Protein AF-A0A433SBD2-F1 (afdb_monomer_lite)

Sequence (107 aa):
MNIQRHILLLLCLPWVCLSATAQPTDMNDTQQLREYVYQQCIAEEGEDNGGCRCVADALAQQFNTKEWAVFISALNNSDQLPAEVTINDLNSMLSKMEQIDAKCSNL

Organism: NCBI:txid19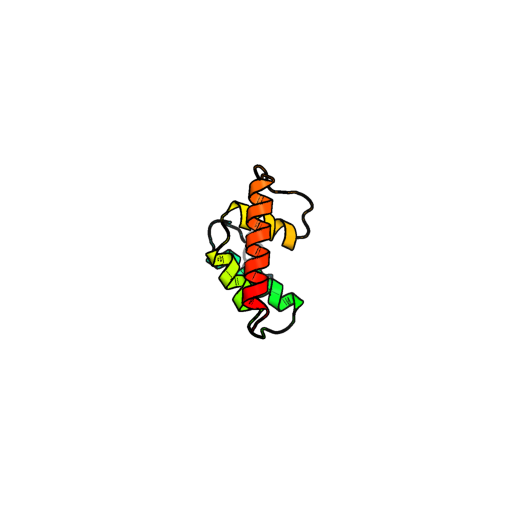65230

Structure (mmCIF, N/CA/C/O backbone):
data_AF-A0A433SBD2-F1
#
_entry.id   AF-A0A433SBD2-F1
#
loop_
_atom_site.group_PDB
_atom_site.id
_atom_site.type_symbol
_atom_site.label_atom_id
_atom_site.label_alt_id
_atom_site.label_comp_id
_atom_site.label_asym_id
_atom_site.label_entity_id
_atom_site.label_seq_id
_atom_site.pdbx_PDB_ins_code
_atom_site.Cartn_x
_atom_site.Cartn_y
_atom_site.Cartn_z
_atom_site.occupancy
_atom_site.B_iso_or_equiv
_atom_site.auth_seq_id
_atom_site.auth_comp_id
_atom_site.auth_asym_id
_atom_site.auth_atom_id
_atom_site.pdbx_PDB_model_num
ATOM 1 N N . MET A 1 1 ? -2.300 61.818 -3.115 1.00 39.25 1 MET A N 1
ATOM 2 C CA . MET A 1 1 ? -2.318 60.676 -4.060 1.00 39.25 1 MET A CA 1
ATOM 3 C C . MET A 1 1 ? -1.676 59.484 -3.368 1.00 39.25 1 MET A C 1
ATOM 5 O O . MET A 1 1 ? -0.647 59.654 -2.733 1.00 39.25 1 MET A O 1
ATOM 9 N N . ASN A 1 2 ? -2.374 58.349 -3.357 1.00 39.38 2 ASN A N 1
ATOM 10 C CA . ASN A 1 2 ? -2.271 57.286 -2.356 1.00 39.38 2 ASN A CA 1
ATOM 11 C C . ASN A 1 2 ? -1.396 56.116 -2.863 1.00 39.38 2 ASN A C 1
ATOM 13 O O . ASN A 1 2 ? -1.791 55.418 -3.792 1.00 39.38 2 ASN A O 1
ATOM 17 N N . ILE A 1 3 ? -0.218 55.924 -2.257 1.00 53.41 3 ILE A N 1
ATOM 18 C CA . ILE A 1 3 ? 0.824 54.951 -2.656 1.00 53.41 3 ILE A CA 1
ATOM 19 C C . ILE A 1 3 ? 0.479 53.509 -2.208 1.00 53.41 3 ILE A C 1
ATOM 21 O O . ILE A 1 3 ? 1.093 52.546 -2.654 1.00 53.41 3 ILE A O 1
ATOM 25 N N . GLN A 1 4 ? -0.563 53.314 -1.390 1.00 47.44 4 GLN A N 1
ATOM 26 C CA . GLN A 1 4 ? -0.904 51.997 -0.831 1.00 47.44 4 GLN A CA 1
ATOM 27 C C . GLN A 1 4 ? -1.620 51.026 -1.783 1.00 47.44 4 GLN A C 1
ATOM 29 O O . GLN A 1 4 ? -1.830 49.870 -1.427 1.00 47.44 4 GLN A O 1
ATOM 34 N N . ARG A 1 5 ? -2.006 51.447 -2.993 1.00 47.56 5 ARG A N 1
ATOM 35 C CA . ARG A 1 5 ? -2.907 50.648 -3.844 1.00 47.56 5 ARG A CA 1
ATOM 36 C C . ARG A 1 5 ? -2.232 49.836 -4.950 1.00 47.56 5 ARG A C 1
ATOM 38 O O . ARG A 1 5 ? -2.928 49.133 -5.676 1.00 47.56 5 ARG A O 1
ATOM 45 N N . HIS A 1 6 ? -0.910 49.908 -5.092 1.00 46.34 6 HIS A N 1
ATOM 46 C CA . HIS A 1 6 ? -0.187 49.188 -6.156 1.00 46.34 6 HIS A CA 1
ATOM 47 C C . HIS A 1 6 ? 0.756 48.089 -5.640 1.00 46.34 6 HIS A C 1
ATOM 49 O O . HIS A 1 6 ? 1.357 47.384 -6.438 1.00 46.34 6 HIS A O 1
ATOM 55 N N . ILE A 1 7 ? 0.815 47.874 -4.320 1.00 53.75 7 ILE A N 1
ATOM 56 C CA . ILE A 1 7 ? 1.594 46.787 -3.694 1.00 53.75 7 ILE A CA 1
ATOM 57 C C . ILE A 1 7 ? 0.848 45.434 -3.749 1.00 53.75 7 ILE A C 1
ATOM 59 O O . ILE A 1 7 ? 1.462 44.381 -3.631 1.00 53.75 7 ILE A O 1
ATOM 63 N N . LEU A 1 8 ? -0.465 45.425 -4.002 1.00 49.09 8 LEU A N 1
ATOM 64 C CA . LEU A 1 8 ? -1.294 44.213 -3.906 1.00 49.09 8 LEU A CA 1
ATOM 65 C C . LEU A 1 8 ? -1.416 43.363 -5.185 1.00 49.09 8 LEU A C 1
ATOM 67 O O . LEU A 1 8 ? -2.075 42.330 -5.149 1.00 49.09 8 LEU A O 1
ATOM 71 N N . LEU A 1 9 ? -0.790 43.749 -6.300 1.00 47.78 9 LEU A N 1
ATOM 72 C CA . LEU A 1 9 ? -0.899 43.015 -7.577 1.00 47.78 9 LEU A CA 1
ATOM 73 C C . LEU A 1 9 ? 0.333 42.162 -7.931 1.00 47.78 9 LEU A C 1
ATOM 75 O O . LEU A 1 9 ? 0.376 41.566 -9.000 1.00 47.78 9 LEU A O 1
ATOM 79 N N . LEU A 1 10 ? 1.301 42.041 -7.016 1.00 49.75 10 LEU A N 1
ATOM 80 C CA . LEU A 1 10 ? 2.506 41.208 -7.170 1.00 49.75 10 LEU A CA 1
ATOM 81 C C . LEU A 1 10 ? 2.364 39.774 -6.615 1.00 49.75 10 LEU A C 1
ATOM 83 O O . LEU A 1 10 ? 3.333 39.024 -6.625 1.00 49.75 10 LEU A O 1
ATOM 87 N N . LEU A 1 11 ? 1.176 39.367 -6.148 1.00 52.03 11 LEU A N 1
ATOM 88 C CA . LEU A 1 11 ? 0.950 38.050 -5.522 1.00 52.03 11 LEU A CA 1
ATOM 89 C C . LEU A 1 11 ? 0.424 36.957 -6.470 1.00 52.03 11 LEU A C 1
ATOM 91 O O . LEU A 1 11 ? 0.221 35.825 -6.044 1.00 52.03 11 LEU A O 1
ATOM 95 N N . CYS A 1 12 ? 0.244 37.251 -7.759 1.00 46.03 12 CYS A N 1
ATOM 96 C CA . CYS A 1 12 ? 0.033 36.218 -8.773 1.00 46.03 12 CYS A CA 1
ATOM 97 C C . CYS A 1 12 ? 1.390 35.790 -9.346 1.00 46.03 12 CYS A C 1
ATOM 99 O O . CYS A 1 12 ? 1.791 36.251 -10.411 1.00 46.03 12 CYS A O 1
ATOM 101 N N . LEU A 1 13 ? 2.091 34.909 -8.630 1.00 50.66 13 LEU A N 1
ATOM 102 C CA . LEU A 1 13 ? 3.139 34.051 -9.188 1.00 50.66 13 LEU A CA 1
ATOM 103 C C . LEU A 1 13 ? 2.503 32.695 -9.538 1.00 50.66 13 LEU A C 1
ATOM 105 O O . LEU A 1 13 ? 2.440 31.822 -8.675 1.00 50.66 13 LEU A O 1
ATOM 109 N N . PRO A 1 14 ? 2.008 32.479 -10.769 1.00 55.19 14 PRO A N 1
ATOM 110 C CA . PRO A 1 14 ? 1.540 31.176 -11.200 1.00 55.19 14 PRO A CA 1
ATOM 111 C C . PRO A 1 14 ? 2.681 30.458 -11.917 1.00 55.19 14 PRO A C 1
ATOM 113 O O . PRO A 1 14 ? 2.583 30.282 -13.114 1.00 55.19 14 PRO A O 1
ATOM 116 N N . TRP A 1 15 ? 3.785 30.125 -11.247 1.00 54.66 15 TRP A N 1
ATOM 117 C CA . TRP A 1 15 ? 4.811 29.203 -11.770 1.00 54.66 15 TRP A CA 1
ATOM 118 C C . TRP A 1 15 ? 5.954 29.094 -10.769 1.00 54.66 15 TRP A C 1
ATOM 120 O O . TRP A 1 15 ? 6.914 29.840 -10.866 1.00 54.66 15 TRP A O 1
ATOM 130 N N . VAL A 1 16 ? 5.808 28.217 -9.779 1.00 49.25 16 VAL A N 1
ATOM 131 C CA . VAL A 1 16 ? 6.678 27.051 -9.547 1.00 49.25 16 VAL A CA 1
ATOM 132 C C . VAL A 1 16 ? 5.897 26.191 -8.547 1.00 49.25 16 VAL A C 1
ATOM 134 O O . VAL A 1 16 ? 6.091 26.295 -7.339 1.00 49.25 16 VAL A O 1
ATOM 137 N N . CYS A 1 17 ? 4.956 25.369 -9.020 1.00 45.16 17 CYS A N 1
ATOM 138 C CA . CYS A 1 17 ? 4.569 24.216 -8.211 1.00 45.16 17 CYS A CA 1
ATOM 139 C C . CYS A 1 17 ? 5.783 23.293 -8.235 1.00 45.16 17 CYS A C 1
ATOM 141 O O . CYS A 1 17 ? 6.003 22.583 -9.213 1.00 45.16 17 CYS A O 1
ATOM 143 N N . LEU A 1 18 ? 6.617 23.382 -7.197 1.00 43.56 18 LEU A N 1
ATOM 144 C CA . LEU A 1 18 ? 7.518 22.296 -6.855 1.00 43.56 18 LEU A CA 1
ATOM 145 C C . LEU A 1 18 ? 6.650 21.042 -6.787 1.00 43.56 18 LEU A C 1
ATOM 147 O O . LEU A 1 18 ? 5.673 21.013 -6.038 1.00 43.56 18 LEU A O 1
ATOM 151 N N . SER A 1 19 ? 6.987 20.031 -7.575 1.00 44.00 19 SER A N 1
ATOM 152 C CA . SER A 1 19 ? 6.385 18.704 -7.502 1.00 44.00 19 SER A CA 1
ATOM 153 C C . SER A 1 19 ? 6.827 18.015 -6.207 1.00 44.00 19 SER A C 1
ATOM 155 O O . SER A 1 19 ? 7.548 17.027 -6.232 1.00 44.00 19 SER A O 1
ATOM 157 N N . ALA A 1 20 ? 6.453 18.564 -5.054 1.00 51.78 20 ALA A N 1
ATOM 158 C CA . ALA A 1 20 ? 6.390 17.785 -3.835 1.00 51.78 20 ALA A CA 1
ATOM 159 C C . ALA A 1 20 ? 5.136 16.920 -3.968 1.00 51.78 20 ALA A C 1
ATOM 161 O O . ALA A 1 20 ? 4.041 17.451 -4.164 1.00 51.78 20 ALA A O 1
ATOM 162 N N . THR A 1 21 ? 5.288 15.599 -3.916 1.00 56.25 21 THR A N 1
ATOM 163 C CA . THR A 1 21 ? 4.152 14.686 -3.783 1.00 56.25 21 THR A CA 1
ATOM 164 C C . THR A 1 21 ? 3.415 15.079 -2.510 1.00 56.25 21 THR A C 1
ATOM 166 O O . THR A 1 21 ? 3.901 14.832 -1.406 1.00 56.25 21 THR A O 1
ATOM 169 N N . ALA A 1 22 ? 2.297 15.788 -2.656 1.00 63.78 22 ALA A N 1
ATOM 170 C CA . ALA A 1 22 ? 1.502 16.199 -1.515 1.00 63.78 22 ALA A CA 1
ATOM 171 C C . ALA A 1 22 ? 1.046 14.938 -0.773 1.00 63.78 22 ALA A C 1
ATOM 173 O O . ALA A 1 22 ? 0.605 13.974 -1.403 1.00 63.78 22 ALA A O 1
ATOM 174 N N . GLN A 1 23 ? 1.195 14.938 0.553 1.00 70.19 23 GLN A N 1
ATOM 175 C CA . GLN A 1 23 ? 0.692 13.852 1.388 1.00 70.19 23 GLN A CA 1
ATOM 176 C C . GLN A 1 23 ? -0.815 13.666 1.140 1.00 70.19 23 GLN A C 1
ATOM 178 O O . GLN A 1 23 ? -1.507 14.656 0.869 1.00 70.19 23 GLN A O 1
ATOM 183 N N . PRO A 1 24 ? -1.341 12.431 1.235 1.00 76.06 24 PRO A N 1
ATOM 184 C CA . PRO A 1 24 ? -2.759 12.181 1.025 1.00 76.06 24 PRO A CA 1
ATOM 185 C C . PRO A 1 24 ? -3.585 12.987 2.029 1.00 76.06 24 PRO A C 1
ATOM 187 O O . PRO A 1 24 ? -3.322 12.953 3.232 1.00 76.06 24 PRO A O 1
ATOM 190 N N . THR A 1 25 ? -4.580 13.718 1.535 1.00 76.19 25 THR A N 1
ATOM 191 C CA . THR A 1 25 ? -5.444 14.572 2.363 1.00 76.19 25 THR A CA 1
ATOM 192 C C . THR A 1 25 ? -6.723 13.863 2.798 1.00 76.19 25 THR A C 1
ATOM 194 O O . THR A 1 25 ? -7.359 14.300 3.754 1.00 76.19 25 THR A O 1
ATOM 197 N N . ASP A 1 26 ? -7.099 12.777 2.115 1.00 83.75 26 ASP A N 1
ATOM 198 C CA . ASP A 1 26 ? -8.262 11.947 2.436 1.00 83.75 26 ASP A CA 1
ATOM 199 C C . ASP A 1 26 ? -7.876 10.460 2.420 1.00 83.75 26 ASP A C 1
ATOM 201 O O . ASP A 1 26 ? -7.454 9.922 1.399 1.00 83.75 26 ASP A O 1
ATOM 205 N N . MET A 1 27 ? -8.047 9.783 3.559 1.00 85.88 27 MET A N 1
ATOM 206 C CA . MET A 1 27 ? -7.745 8.353 3.706 1.00 85.88 27 MET A CA 1
ATOM 207 C C . MET A 1 27 ? -8.809 7.435 3.076 1.00 85.88 27 MET A C 1
ATOM 209 O O . MET A 1 27 ? -8.664 6.215 3.112 1.00 85.88 27 MET A O 1
ATOM 213 N N . ASN A 1 28 ? -9.886 7.996 2.517 1.00 87.75 28 ASN A N 1
ATOM 214 C CA . ASN A 1 28 ? -10.895 7.256 1.756 1.00 87.75 28 ASN A CA 1
ATOM 215 C C . ASN A 1 28 ? -10.695 7.362 0.238 1.00 87.75 28 ASN A C 1
ATOM 217 O O . ASN A 1 28 ? -11.301 6.589 -0.504 1.00 87.75 28 ASN A O 1
ATOM 221 N N . ASP A 1 29 ? -9.847 8.280 -0.234 1.00 92.19 29 ASP A N 1
ATOM 222 C CA . ASP A 1 29 ? -9.490 8.369 -1.647 1.00 92.19 29 ASP A CA 1
ATOM 223 C C . ASP A 1 29 ? -8.369 7.369 -1.956 1.00 92.19 29 ASP A C 1
ATOM 225 O O . ASP A 1 29 ? -7.171 7.671 -1.935 1.00 92.19 29 ASP A O 1
ATOM 229 N N . THR A 1 30 ? -8.770 6.128 -2.235 1.00 91.69 30 THR A N 1
ATOM 230 C CA . THR A 1 30 ? -7.837 5.034 -2.529 1.00 91.69 30 THR A CA 1
ATOM 231 C C . THR A 1 30 ? -7.000 5.290 -3.780 1.00 91.69 30 THR A C 1
ATOM 233 O O . THR A 1 30 ? -5.896 4.758 -3.881 1.00 91.69 30 THR A O 1
ATOM 236 N N . GLN A 1 31 ? -7.465 6.126 -4.715 1.00 93.06 31 GLN A N 1
ATOM 237 C CA . GLN A 1 31 ? -6.700 6.481 -5.908 1.00 93.06 31 GLN A CA 1
ATOM 238 C C . GLN A 1 31 ? -5.586 7.478 -5.575 1.00 93.06 31 GLN A C 1
ATOM 240 O O . GLN A 1 31 ? -4.459 7.303 -6.046 1.00 93.06 31 GLN A O 1
ATOM 245 N N . GLN A 1 32 ? -5.868 8.478 -4.735 1.00 93.31 32 GLN A N 1
ATOM 246 C CA . GLN A 1 32 ? -4.844 9.389 -4.224 1.00 93.31 32 GLN A CA 1
ATOM 247 C C . GLN A 1 32 ? -3.796 8.634 -3.394 1.00 93.31 32 GLN A C 1
ATOM 249 O O . GLN A 1 32 ? -2.597 8.834 -3.593 1.00 93.31 32 GLN A O 1
ATOM 254 N N . LEU A 1 33 ? -4.234 7.734 -2.509 1.00 94.38 33 LEU A N 1
ATOM 255 C CA . LEU A 1 33 ? -3.347 6.911 -1.680 1.00 94.38 33 LEU A CA 1
ATOM 256 C C . LEU A 1 33 ? -2.440 6.014 -2.524 1.00 94.38 33 LEU A C 1
ATOM 258 O O . LEU A 1 33 ? -1.226 6.006 -2.336 1.00 94.38 33 LEU A O 1
ATOM 262 N N . ARG A 1 34 ? -3.014 5.308 -3.502 1.00 95.19 34 ARG A N 1
ATOM 263 C CA . ARG A 1 34 ? -2.276 4.487 -4.467 1.00 95.19 34 ARG A CA 1
ATOM 264 C C . ARG A 1 34 ? -1.176 5.285 -5.165 1.00 95.19 34 ARG A C 1
ATOM 266 O O . ARG A 1 34 ? -0.040 4.827 -5.232 1.00 95.19 34 ARG A O 1
ATOM 273 N N . GLU A 1 35 ? -1.516 6.453 -5.707 1.00 94.12 35 GLU A N 1
ATOM 274 C CA . GLU A 1 35 ? -0.549 7.274 -6.437 1.00 94.12 35 GLU A CA 1
ATOM 275 C C . GLU A 1 35 ? 0.554 7.791 -5.513 1.00 94.12 35 GLU A C 1
ATOM 277 O O . GLU A 1 35 ? 1.725 7.743 -5.874 1.00 94.12 35 GLU A O 1
ATOM 282 N N . TYR A 1 36 ? 0.204 8.207 -4.295 1.00 93.50 36 TYR A N 1
ATOM 283 C CA . TYR A 1 36 ? 1.188 8.618 -3.299 1.00 93.50 36 TYR A CA 1
ATOM 284 C C . TYR A 1 36 ? 2.204 7.506 -3.004 1.00 93.50 36 TYR A C 1
ATOM 286 O O . TYR A 1 36 ? 3.405 7.748 -3.098 1.00 93.50 36 TYR A O 1
ATOM 294 N N . VAL A 1 37 ? 1.744 6.284 -2.713 1.00 93.69 37 VAL A N 1
ATOM 295 C CA . VAL A 1 37 ? 2.639 5.144 -2.435 1.00 93.69 37 VAL A CA 1
ATOM 296 C C . VAL A 1 37 ? 3.515 4.810 -3.631 1.00 93.69 37 VAL A C 1
ATOM 298 O O . VAL A 1 37 ? 4.712 4.592 -3.466 1.00 93.69 37 VAL A O 1
ATOM 301 N N . TYR A 1 38 ? 2.933 4.796 -4.831 1.00 93.69 38 TYR A N 1
ATOM 302 C CA . TYR A 1 38 ? 3.688 4.558 -6.054 1.00 93.69 38 TYR A CA 1
ATOM 303 C C . TYR A 1 38 ? 4.837 5.563 -6.193 1.00 93.69 38 TYR A C 1
ATOM 305 O O . TYR A 1 38 ? 5.982 5.161 -6.368 1.00 93.69 38 TYR A O 1
ATOM 313 N N . GLN A 1 39 ? 4.562 6.859 -6.033 1.00 92.69 39 GLN A N 1
ATOM 314 C CA . GLN A 1 39 ? 5.591 7.892 -6.148 1.00 92.69 39 GLN A CA 1
ATOM 315 C C . GLN A 1 39 ? 6.655 7.804 -5.045 1.00 92.69 39 GLN A C 1
ATOM 317 O O . GLN A 1 39 ? 7.827 8.030 -5.331 1.00 92.69 39 GLN A O 1
ATOM 322 N N . GLN A 1 40 ? 6.279 7.453 -3.808 1.00 91.62 40 GLN A N 1
ATOM 323 C CA . GLN A 1 40 ? 7.251 7.235 -2.727 1.00 91.62 40 GLN A CA 1
ATOM 324 C C . GLN A 1 40 ? 8.180 6.055 -3.032 1.00 91.62 40 GLN A C 1
ATOM 326 O O . GLN A 1 40 ? 9.392 6.195 -2.923 1.00 91.62 40 GLN A O 1
ATOM 331 N N . CYS A 1 41 ? 7.626 4.933 -3.495 1.00 91.44 41 CYS A N 1
ATOM 332 C CA . CYS A 1 41 ? 8.410 3.760 -3.878 1.00 91.44 41 CYS A CA 1
ATOM 333 C C . CYS A 1 41 ? 9.389 4.079 -5.016 1.00 91.44 41 CYS A C 1
ATOM 335 O O . CYS A 1 41 ? 10.570 3.770 -4.924 1.00 91.44 41 CYS A O 1
ATOM 337 N N . ILE A 1 42 ? 8.938 4.785 -6.058 1.00 92.44 42 ILE A N 1
ATOM 338 C CA . ILE A 1 42 ? 9.814 5.202 -7.165 1.00 92.44 42 ILE A CA 1
ATOM 339 C C . ILE A 1 42 ? 10.894 6.183 -6.714 1.00 92.44 42 ILE A C 1
ATOM 341 O O . ILE A 1 42 ? 12.010 6.138 -7.226 1.00 92.44 42 ILE A O 1
ATOM 345 N N . ALA A 1 43 ? 10.590 7.068 -5.767 1.00 90.00 43 ALA A N 1
ATOM 346 C CA . ALA A 1 43 ? 11.589 7.976 -5.217 1.00 90.00 43 ALA A CA 1
ATOM 347 C C . ALA A 1 43 ? 12.698 7.234 -4.447 1.00 90.00 43 ALA A C 1
ATOM 349 O O . ALA A 1 43 ? 13.825 7.725 -4.406 1.00 90.00 43 ALA A O 1
ATOM 350 N N . GLU A 1 44 ? 12.386 6.075 -3.864 1.00 87.81 44 GLU A N 1
ATOM 351 C CA . GLU A 1 44 ? 13.336 5.223 -3.142 1.00 87.81 44 GLU A CA 1
ATOM 352 C C . GLU A 1 44 ? 14.123 4.293 -4.082 1.00 87.81 44 GLU A C 1
ATOM 354 O O . GLU A 1 44 ? 15.350 4.253 -4.016 1.00 87.81 44 GLU A O 1
ATOM 359 N N . GLU A 1 45 ? 13.436 3.604 -4.997 1.00 86.06 45 GLU A N 1
ATOM 360 C CA . GLU A 1 45 ? 14.021 2.609 -5.914 1.00 86.06 45 GLU A CA 1
ATOM 361 C C . GLU A 1 45 ? 14.683 3.237 -7.159 1.00 86.06 45 GLU A C 1
ATOM 363 O O . GLU A 1 45 ? 15.534 2.629 -7.807 1.00 86.06 45 GLU A O 1
ATOM 368 N N . GLY A 1 46 ? 14.309 4.467 -7.527 1.00 82.69 46 GLY A N 1
ATOM 369 C CA . GLY A 1 46 ? 14.846 5.207 -8.676 1.00 82.69 46 GLY A CA 1
ATOM 370 C C . GLY A 1 46 ? 14.253 4.836 -10.045 1.00 82.69 46 GLY A C 1
ATOM 371 O O . GLY A 1 46 ? 14.260 5.676 -10.947 1.00 82.69 46 GLY A O 1
ATOM 372 N N . GLU A 1 47 ? 13.697 3.632 -10.213 1.00 78.25 47 GLU A N 1
ATOM 373 C CA . GLU A 1 47 ? 13.007 3.182 -11.433 1.00 78.25 47 GLU A CA 1
ATOM 374 C C . GLU A 1 47 ? 11.865 2.189 -11.138 1.00 78.25 47 GLU A C 1
ATOM 376 O O . GLU A 1 47 ? 11.902 1.463 -10.148 1.00 78.25 47 GLU A O 1
ATOM 381 N N . ASP A 1 48 ? 10.836 2.142 -11.999 1.00 78.94 48 ASP A N 1
ATOM 382 C CA . ASP A 1 48 ? 9.753 1.150 -11.882 1.00 78.94 48 ASP A CA 1
ATOM 383 C C . ASP A 1 48 ? 10.048 -0.082 -12.741 1.00 78.94 48 ASP A C 1
ATOM 385 O O . ASP A 1 48 ? 9.797 -0.076 -13.947 1.00 78.94 48 ASP A O 1
ATOM 389 N N . ASN A 1 49 ? 10.494 -1.172 -12.119 1.00 78.81 49 ASN A N 1
ATOM 390 C CA . ASN A 1 49 ? 10.537 -2.490 -12.766 1.00 78.81 49 ASN A CA 1
ATOM 391 C C . ASN A 1 49 ? 9.193 -3.246 -12.654 1.00 78.81 49 ASN A C 1
ATOM 393 O O . ASN A 1 49 ? 9.120 -4.445 -12.898 1.00 78.81 49 ASN A O 1
ATOM 397 N N . GLY A 1 50 ? 8.109 -2.554 -12.280 1.00 82.75 50 GLY A N 1
ATOM 398 C CA . GLY A 1 50 ? 6.761 -3.102 -12.099 1.00 82.75 50 GLY A CA 1
ATOM 399 C C . GLY A 1 50 ? 6.425 -3.452 -10.645 1.00 82.75 50 GLY A C 1
ATOM 400 O O . GLY A 1 50 ? 5.244 -3.560 -10.301 1.00 82.75 50 GLY A O 1
ATOM 401 N N . GLY A 1 51 ? 7.435 -3.563 -9.776 1.00 91.00 51 GLY A N 1
ATOM 402 C CA . GLY A 1 51 ? 7.269 -3.834 -8.345 1.00 91.00 51 GLY A CA 1
ATOM 403 C C . GLY A 1 51 ? 6.508 -2.721 -7.619 1.00 91.00 51 GLY A C 1
ATOM 404 O O . GLY A 1 51 ? 5.487 -2.991 -6.983 1.00 91.00 51 GLY A O 1
ATOM 405 N N . CYS A 1 52 ? 6.923 -1.460 -7.786 1.00 93.25 52 CYS A N 1
ATOM 406 C CA . CYS A 1 52 ? 6.271 -0.315 -7.143 1.00 93.25 52 CYS A CA 1
ATOM 407 C C . CYS A 1 52 ? 4.811 -0.166 -7.579 1.00 93.25 52 CYS A C 1
ATOM 409 O O . CYS A 1 52 ? 3.923 0.071 -6.753 1.00 93.25 52 CYS A O 1
ATOM 411 N N . ARG A 1 53 ? 4.538 -0.348 -8.879 1.00 94.31 53 ARG A N 1
ATOM 412 C CA . ARG A 1 53 ? 3.169 -0.351 -9.412 1.00 94.31 53 ARG A CA 1
ATOM 413 C C . ARG A 1 53 ? 2.327 -1.462 -8.786 1.00 94.31 53 ARG A C 1
ATOM 415 O O . ARG A 1 53 ? 1.208 -1.193 -8.350 1.00 94.31 53 ARG A O 1
ATOM 422 N N . CYS A 1 54 ? 2.868 -2.680 -8.713 1.00 95.44 54 CYS A N 1
ATOM 423 C CA . CYS A 1 54 ? 2.184 -3.829 -8.126 1.00 95.44 54 CYS A CA 1
ATOM 424 C C . CYS A 1 54 ? 1.827 -3.598 -6.659 1.00 95.44 54 CYS A C 1
ATOM 426 O O . CYS A 1 54 ? 0.679 -3.824 -6.273 1.00 95.44 54 CYS A O 1
ATOM 428 N N . VAL A 1 55 ? 2.779 -3.112 -5.858 1.00 94.94 55 VAL A N 1
ATOM 429 C CA . VAL A 1 55 ? 2.568 -2.840 -4.431 1.00 94.94 55 VAL A CA 1
ATOM 430 C C . VAL A 1 55 ? 1.471 -1.793 -4.248 1.00 94.94 55 VAL A C 1
ATOM 432 O O . VAL A 1 55 ? 0.506 -2.041 -3.525 1.00 94.94 55 VAL A O 1
ATOM 435 N N . ALA A 1 56 ? 1.551 -0.665 -4.959 1.00 95.50 56 ALA A N 1
ATOM 436 C CA . ALA A 1 56 ? 0.543 0.390 -4.881 1.00 95.50 56 ALA A CA 1
ATOM 437 C C . ALA A 1 56 ? -0.863 -0.104 -5.276 1.00 95.50 56 ALA A C 1
ATOM 439 O O . ALA A 1 56 ? -1.842 0.179 -4.580 1.00 95.50 56 ALA A O 1
ATOM 440 N N . ASP A 1 57 ? -0.972 -0.879 -6.362 1.00 96.38 57 ASP A N 1
ATOM 441 C CA . ASP A 1 57 ? -2.236 -1.473 -6.814 1.00 96.38 57 ASP A CA 1
ATOM 442 C C . ASP A 1 57 ? -2.801 -2.477 -5.802 1.00 96.38 57 ASP A C 1
ATOM 444 O O . ASP A 1 57 ? -4.007 -2.502 -5.544 1.00 96.38 57 ASP A O 1
ATOM 448 N N . ALA A 1 58 ? -1.942 -3.310 -5.216 1.00 96.38 58 ALA A N 1
ATOM 449 C CA . ALA A 1 58 ? -2.360 -4.340 -4.280 1.00 96.38 58 ALA A CA 1
ATOM 450 C C . ALA A 1 58 ? -2.809 -3.748 -2.936 1.00 96.38 58 ALA A C 1
ATOM 452 O O . ALA A 1 58 ? -3.809 -4.209 -2.382 1.00 96.38 58 ALA A O 1
ATOM 453 N N . LEU A 1 59 ? -2.139 -2.699 -2.452 1.00 96.38 59 LEU A N 1
ATOM 454 C CA . LEU A 1 59 ? -2.566 -1.954 -1.266 1.00 96.38 59 LEU A CA 1
ATOM 455 C C . LEU A 1 59 ? -3.938 -1.305 -1.492 1.00 96.38 59 LEU A C 1
ATOM 457 O O . LEU A 1 59 ? -4.833 -1.474 -0.667 1.00 96.38 59 LEU A O 1
ATOM 461 N N . ALA A 1 60 ? -4.158 -0.659 -2.645 1.00 96.12 60 ALA A N 1
ATOM 462 C CA . ALA A 1 60 ? -5.437 -0.024 -2.991 1.00 96.12 60 ALA A CA 1
ATOM 463 C C . ALA A 1 60 ? -6.628 -0.992 -3.010 1.00 96.12 60 ALA A C 1
ATOM 465 O O . ALA A 1 60 ? -7.759 -0.585 -2.754 1.00 96.12 60 ALA A O 1
ATOM 466 N N . GLN A 1 61 ? -6.377 -2.269 -3.298 1.00 95.75 61 GLN A N 1
ATOM 467 C CA . GLN A 1 61 ? -7.402 -3.312 -3.332 1.00 95.75 61 GLN A CA 1
ATOM 468 C C . GLN A 1 61 ? -7.675 -3.941 -1.961 1.00 95.75 61 GLN A C 1
ATOM 470 O O . GLN A 1 61 ? -8.776 -4.442 -1.737 1.00 95.75 61 GLN A O 1
ATOM 475 N N . GLN A 1 62 ? -6.681 -3.973 -1.069 1.00 95.50 62 GLN A N 1
ATOM 476 C CA . GLN A 1 62 ? -6.734 -4.787 0.150 1.00 95.50 62 GLN A CA 1
ATOM 477 C C . GLN A 1 62 ? -6.861 -3.977 1.439 1.00 95.50 62 GLN A C 1
ATOM 479 O O . GLN A 1 62 ? -7.397 -4.495 2.427 1.00 95.50 62 GLN A O 1
ATOM 484 N N . PHE A 1 63 ? -6.354 -2.745 1.462 1.00 95.06 63 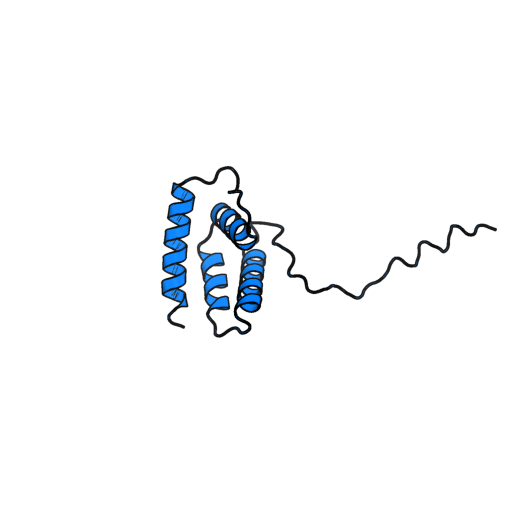PHE A N 1
ATOM 485 C CA . PHE A 1 63 ? -6.328 -1.931 2.670 1.00 95.06 63 PHE A CA 1
ATOM 486 C C . PHE A 1 63 ? -7.648 -1.197 2.874 1.00 95.06 63 PHE A C 1
ATOM 488 O O . PHE A 1 63 ? -8.206 -0.594 1.957 1.00 95.06 63 PHE A O 1
ATOM 495 N N . ASN A 1 64 ? -8.135 -1.231 4.109 1.00 93.06 64 ASN A N 1
ATOM 496 C CA . ASN A 1 64 ? -9.201 -0.353 4.573 1.00 93.06 64 ASN A CA 1
ATOM 497 C C . ASN A 1 64 ? -8.629 0.984 5.088 1.00 93.06 64 ASN A C 1
ATOM 499 O O . ASN A 1 64 ? -7.417 1.162 5.198 1.00 93.06 64 ASN A O 1
ATOM 503 N N . THR A 1 65 ? -9.506 1.923 5.452 1.00 90.88 65 THR A N 1
ATOM 504 C CA . THR A 1 65 ? -9.122 3.268 5.917 1.00 90.88 65 THR A CA 1
ATOM 505 C C . THR A 1 65 ? -8.175 3.257 7.127 1.00 90.88 65 THR A C 1
ATOM 507 O O . THR A 1 65 ? -7.271 4.086 7.201 1.00 90.88 65 THR A O 1
ATOM 510 N N . LYS A 1 66 ? -8.342 2.325 8.081 1.00 91.38 66 LYS A N 1
ATOM 511 C CA . LYS A 1 66 ? -7.468 2.238 9.266 1.00 91.38 66 LYS A CA 1
ATOM 512 C C . LYS A 1 66 ? -6.078 1.727 8.901 1.00 91.38 66 LYS A C 1
ATOM 514 O O . LYS A 1 66 ? -5.086 2.276 9.367 1.00 91.38 66 LYS A O 1
ATOM 519 N N . GLU A 1 67 ? -6.012 0.701 8.060 1.00 93.25 67 GLU A N 1
ATOM 520 C CA . GLU A 1 67 ? -4.753 0.129 7.570 1.00 93.25 67 GLU A CA 1
ATOM 521 C C . GLU A 1 67 ? -3.979 1.164 6.741 1.00 93.25 67 GLU A C 1
ATOM 523 O O . GLU A 1 67 ? -2.779 1.339 6.937 1.00 93.25 67 GLU A O 1
ATOM 528 N N . TRP A 1 68 ? -4.680 1.942 5.910 1.00 93.12 68 TRP A N 1
ATOM 529 C CA . TRP A 1 68 ? -4.101 3.087 5.210 1.00 93.12 68 TRP A CA 1
ATOM 530 C C . TRP A 1 68 ? -3.533 4.141 6.156 1.00 93.12 68 TRP A C 1
ATOM 532 O O . TRP A 1 68 ? -2.403 4.584 5.961 1.00 93.12 68 TRP A O 1
ATOM 542 N N . ALA A 1 69 ? -4.269 4.511 7.205 1.00 90.50 69 ALA A N 1
ATOM 543 C CA . ALA A 1 69 ? -3.785 5.477 8.186 1.00 90.50 69 ALA A CA 1
ATOM 544 C C . ALA A 1 69 ? -2.498 4.996 8.879 1.00 90.50 69 ALA A C 1
ATOM 546 O O . ALA A 1 69 ? -1.555 5.770 9.020 1.00 90.50 69 ALA A O 1
ATOM 547 N N . VAL A 1 70 ? -2.427 3.716 9.267 1.00 91.62 70 VAL A N 1
ATOM 548 C CA . VAL A 1 70 ? -1.214 3.134 9.867 1.00 91.62 70 VAL A CA 1
ATOM 549 C C . VAL A 1 70 ? -0.054 3.148 8.872 1.00 91.62 70 VAL A C 1
ATOM 551 O O . VAL A 1 70 ? 1.046 3.574 9.217 1.00 91.62 70 VAL A O 1
ATOM 554 N N . PHE A 1 71 ? -0.297 2.719 7.635 1.00 92.44 71 PHE A N 1
ATOM 555 C CA . PHE A 1 71 ? 0.730 2.627 6.602 1.00 92.44 71 PHE A CA 1
ATOM 556 C C . PHE A 1 71 ? 1.314 3.988 6.222 1.00 92.44 71 PHE A C 1
ATOM 558 O O . PHE A 1 71 ? 2.530 4.145 6.156 1.00 92.44 71 PHE A O 1
ATOM 565 N N . ILE A 1 72 ? 0.465 5.001 6.032 1.00 90.38 72 ILE A N 1
ATOM 566 C CA . ILE A 1 72 ? 0.915 6.364 5.733 1.00 90.38 72 ILE A CA 1
ATOM 567 C C . ILE A 1 72 ? 1.662 6.967 6.929 1.00 90.38 72 ILE A C 1
ATOM 569 O O . ILE A 1 72 ? 2.671 7.643 6.727 1.00 90.38 72 ILE A O 1
ATOM 573 N N . SER A 1 73 ? 1.232 6.713 8.170 1.00 88.75 73 SER A N 1
ATOM 574 C CA . SER A 1 73 ? 2.003 7.116 9.356 1.00 88.75 73 SER A CA 1
ATOM 575 C C . SER A 1 73 ? 3.397 6.484 9.371 1.00 88.75 73 SER A C 1
ATOM 577 O O . SER A 1 73 ? 4.375 7.192 9.607 1.00 88.75 73 SER A O 1
ATOM 579 N N . ALA A 1 74 ? 3.497 5.187 9.060 1.00 88.88 74 ALA A N 1
ATOM 580 C CA . ALA A 1 74 ? 4.770 4.474 8.991 1.00 88.88 74 ALA A CA 1
ATOM 581 C C . ALA A 1 74 ? 5.684 5.026 7.883 1.00 88.88 74 ALA A C 1
ATOM 583 O O . ALA A 1 74 ? 6.845 5.324 8.152 1.00 88.88 74 ALA A O 1
ATOM 584 N N . LEU A 1 75 ? 5.155 5.259 6.673 1.00 88.56 75 LEU A N 1
ATOM 585 C CA . LEU A 1 75 ? 5.905 5.879 5.568 1.00 88.56 75 LEU A CA 1
ATOM 586 C C . LEU A 1 75 ? 6.444 7.270 5.923 1.00 88.56 75 LEU A C 1
ATOM 588 O O . LEU A 1 75 ? 7.525 7.655 5.492 1.00 88.56 75 LEU A O 1
ATOM 592 N N . ASN A 1 76 ? 5.703 8.030 6.728 1.00 86.31 76 ASN A N 1
ATOM 593 C CA . ASN A 1 76 ? 6.112 9.359 7.174 1.00 86.31 76 ASN A CA 1
ATOM 594 C C . ASN A 1 76 ? 7.021 9.335 8.419 1.00 86.31 76 ASN A C 1
ATOM 596 O O . ASN A 1 76 ? 7.248 10.390 9.012 1.00 86.31 76 ASN A O 1
ATOM 600 N N . ASN A 1 77 ? 7.536 8.165 8.821 1.00 85.00 77 ASN A N 1
ATOM 601 C CA . ASN A 1 77 ? 8.357 7.974 10.023 1.00 85.00 77 ASN A CA 1
ATOM 602 C C . ASN A 1 77 ? 7.690 8.521 11.300 1.00 85.00 77 ASN A C 1
ATOM 604 O O . ASN A 1 77 ? 8.340 9.136 12.146 1.00 85.00 77 ASN A O 1
ATOM 608 N N . SER A 1 78 ? 6.371 8.347 11.428 1.00 83.75 78 SER A N 1
ATOM 609 C CA . SER A 1 78 ? 5.642 8.726 12.636 1.00 83.75 78 SER A CA 1
ATOM 610 C C . SER A 1 78 ? 5.655 7.594 13.659 1.00 83.75 78 SER A C 1
ATOM 612 O O . SER A 1 78 ? 5.167 6.499 13.387 1.00 83.75 78 SER A O 1
ATOM 614 N N . ASP A 1 79 ? 6.116 7.891 14.874 1.00 76.62 79 ASP A N 1
ATOM 615 C CA . ASP A 1 79 ? 6.073 6.956 16.009 1.00 76.62 79 ASP A CA 1
ATOM 616 C C . ASP A 1 79 ? 4.666 6.820 16.625 1.00 76.62 79 ASP A C 1
ATOM 618 O O . ASP A 1 79 ? 4.450 6.041 17.557 1.00 76.62 79 ASP A O 1
ATOM 622 N N . GLN A 1 80 ? 3.691 7.597 16.140 1.00 77.19 80 GLN A N 1
ATOM 623 C CA . GLN A 1 80 ? 2.345 7.632 16.691 1.00 77.19 80 GLN A CA 1
ATOM 624 C C . GLN A 1 80 ? 1.380 6.804 15.839 1.00 77.19 80 GLN A C 1
ATOM 626 O O . GLN A 1 80 ? 1.032 7.165 14.713 1.00 77.19 80 GLN A O 1
ATOM 631 N N . LEU A 1 81 ? 0.883 5.710 16.421 1.00 79.56 81 LEU A N 1
ATOM 632 C CA . LEU A 1 81 ? -0.223 4.958 15.836 1.00 79.56 81 LEU A CA 1
ATOM 633 C C . LEU A 1 81 ? -1.497 5.821 15.811 1.00 79.56 81 LEU A C 1
ATOM 635 O O . LEU A 1 81 ? -1.791 6.503 16.803 1.00 79.56 81 LEU A O 1
ATOM 639 N N . PRO A 1 82 ? -2.281 5.780 14.718 1.00 83.31 82 PRO A N 1
ATOM 640 C CA . PRO A 1 82 ? -3.591 6.413 14.679 1.00 83.31 82 PRO A CA 1
ATOM 641 C C . PRO A 1 82 ? -4.471 5.939 15.842 1.00 83.31 82 PRO A C 1
ATOM 643 O O . PRO A 1 82 ? -4.435 4.769 16.238 1.00 83.31 82 PRO A O 1
ATOM 646 N N . ALA A 1 83 ? -5.274 6.851 16.393 1.00 76.81 83 ALA A N 1
ATOM 647 C CA . ALA A 1 83 ? -6.233 6.499 17.433 1.00 76.81 83 ALA A CA 1
ATOM 648 C C . ALA A 1 83 ? -7.182 5.397 16.923 1.00 76.81 83 ALA A C 1
ATOM 650 O O . ALA A 1 83 ? -7.534 5.375 15.747 1.00 76.81 83 ALA A O 1
ATOM 651 N N . GLU A 1 84 ? -7.602 4.491 17.813 1.00 83.44 84 GLU A N 1
ATOM 652 C CA . GLU A 1 84 ? -8.545 3.391 17.516 1.00 83.44 84 GLU A CA 1
ATOM 653 C C . GLU A 1 84 ? -8.000 2.222 16.673 1.00 83.44 84 GLU A C 1
ATOM 655 O O . GLU A 1 84 ? -8.775 1.344 16.271 1.00 83.44 84 GLU A O 1
ATOM 660 N N . VAL A 1 85 ? -6.688 2.176 16.423 1.00 89.94 85 VAL A N 1
ATOM 661 C CA . VAL A 1 85 ? -6.016 0.999 15.856 1.00 89.94 85 VAL A CA 1
ATOM 662 C C . VAL A 1 85 ? -5.814 -0.044 16.951 1.00 89.94 85 VAL A C 1
ATOM 664 O O . VAL A 1 85 ? -5.229 0.231 18.000 1.00 89.94 85 VAL A O 1
ATOM 667 N N . THR A 1 86 ? -6.306 -1.257 16.713 1.00 91.12 86 THR A N 1
ATOM 668 C CA . THR A 1 86 ? -6.157 -2.392 17.627 1.00 91.12 86 THR A CA 1
ATOM 669 C C . THR A 1 86 ? -5.049 -3.342 17.172 1.00 91.12 86 THR A C 1
ATOM 671 O O . THR A 1 86 ? -4.622 -3.328 16.020 1.00 91.12 86 THR A O 1
ATOM 674 N N . ILE A 1 87 ? -4.621 -4.243 18.061 1.00 90.38 87 ILE A N 1
ATOM 675 C CA . ILE A 1 87 ? -3.682 -5.324 17.711 1.00 90.38 87 ILE A CA 1
ATOM 676 C C . ILE A 1 87 ? -4.246 -6.213 16.591 1.00 90.38 87 ILE A C 1
ATOM 678 O O . ILE A 1 87 ? -3.500 -6.665 15.729 1.00 90.38 87 ILE A O 1
ATOM 682 N N . ASN A 1 88 ? -5.562 -6.443 16.567 1.00 92.00 88 ASN A N 1
ATOM 683 C CA . ASN A 1 88 ? -6.192 -7.232 15.508 1.00 92.00 88 ASN A CA 1
ATOM 684 C C . ASN A 1 88 ? -6.115 -6.524 14.150 1.00 92.00 88 ASN A C 1
ATOM 686 O O . ASN A 1 88 ? -5.880 -7.188 13.143 1.00 92.00 88 ASN A O 1
ATOM 690 N N . ASP A 1 89 ? -6.258 -5.196 14.128 1.00 91.25 89 ASP A N 1
ATOM 691 C CA . ASP A 1 89 ? -6.091 -4.401 12.906 1.00 91.25 89 ASP A CA 1
ATOM 692 C C . ASP A 1 89 ? -4.643 -4.485 12.400 1.00 91.25 89 ASP A C 1
ATOM 694 O O . ASP A 1 89 ? -4.418 -4.706 11.213 1.00 91.25 89 ASP A O 1
ATOM 698 N N . LEU A 1 90 ? -3.658 -4.403 13.304 1.00 92.69 90 LEU A N 1
ATOM 699 C CA . LEU A 1 90 ? -2.240 -4.552 12.957 1.00 92.69 90 LEU A CA 1
ATOM 700 C C . LEU A 1 90 ? -1.913 -5.955 12.429 1.00 92.69 90 LEU A C 1
ATOM 702 O O . LEU A 1 90 ? -1.212 -6.078 11.429 1.00 92.69 90 LEU A O 1
ATOM 706 N N . ASN A 1 91 ? -2.447 -7.009 13.050 1.00 94.75 91 ASN A N 1
ATOM 707 C CA . ASN A 1 91 ? -2.248 -8.386 12.588 1.00 94.75 91 ASN A CA 1
ATOM 708 C C . ASN A 1 91 ? -2.898 -8.630 11.216 1.00 94.75 91 ASN A C 1
ATOM 710 O O . ASN A 1 91 ? -2.307 -9.296 10.367 1.00 94.75 91 ASN A O 1
ATOM 714 N N . SER A 1 92 ? -4.094 -8.073 10.983 1.00 94.31 92 SER A N 1
ATOM 715 C CA . SER A 1 92 ? -4.745 -8.078 9.664 1.00 94.31 92 SER A CA 1
ATOM 716 C C . SER A 1 92 ? -3.866 -7.388 8.623 1.00 94.31 92 SER A C 1
ATOM 718 O O . SER A 1 92 ? -3.599 -7.957 7.564 1.00 94.31 92 SER A O 1
ATOM 720 N N . MET A 1 93 ? -3.367 -6.192 8.946 1.00 95.19 93 MET A N 1
ATOM 721 C CA . MET A 1 93 ? -2.501 -5.417 8.061 1.00 95.19 93 MET A CA 1
ATOM 722 C C . MET A 1 93 ? -1.212 -6.172 7.726 1.00 95.19 93 MET A C 1
ATOM 724 O O . MET A 1 93 ? -0.855 -6.268 6.555 1.00 95.19 93 MET A O 1
ATOM 728 N N . LEU A 1 94 ? -0.547 -6.756 8.729 1.00 95.12 94 LEU A N 1
ATOM 729 C CA . LEU A 1 94 ? 0.682 -7.527 8.542 1.00 95.12 94 LEU A CA 1
ATOM 730 C C . LEU A 1 94 ? 0.455 -8.721 7.609 1.00 95.12 94 LEU A C 1
ATOM 732 O O . LEU A 1 94 ? 1.193 -8.897 6.645 1.00 95.12 94 LEU A O 1
ATOM 736 N N . SER A 1 95 ? -0.617 -9.487 7.832 1.00 96.31 95 SER A N 1
ATOM 737 C CA . SER A 1 95 ? -0.953 -10.625 6.970 1.00 96.31 95 SER A CA 1
ATOM 738 C C . SER A 1 95 ? -1.235 -10.204 5.522 1.00 96.31 95 SER A C 1
ATOM 740 O O . SER A 1 95 ? -0.890 -10.928 4.588 1.00 96.31 95 SER A O 1
ATOM 742 N N . LYS A 1 96 ? -1.848 -9.034 5.305 1.00 96.94 96 LYS A N 1
ATOM 743 C CA . LYS A 1 96 ? -2.044 -8.479 3.956 1.00 96.94 96 LYS A CA 1
ATOM 744 C C . LYS A 1 96 ? -0.726 -8.034 3.332 1.00 96.94 96 LYS A C 1
ATOM 746 O O . LYS A 1 96 ? -0.513 -8.284 2.152 1.00 96.94 96 LYS A O 1
ATOM 751 N N . MET A 1 97 ? 0.167 -7.415 4.103 1.00 95.69 97 MET A N 1
ATOM 752 C CA . MET A 1 97 ? 1.492 -7.027 3.614 1.00 95.69 97 MET A CA 1
ATOM 753 C C . MET A 1 97 ? 2.310 -8.237 3.155 1.00 95.69 97 MET A C 1
ATOM 755 O O . MET A 1 97 ? 2.861 -8.195 2.062 1.00 95.69 97 MET A O 1
ATOM 759 N N . GLU A 1 98 ? 2.321 -9.331 3.920 1.00 95.06 98 GLU A N 1
ATOM 760 C CA . GLU A 1 98 ? 2.992 -10.582 3.526 1.00 95.06 98 GLU A CA 1
ATOM 761 C C . GLU A 1 98 ? 2.431 -11.148 2.210 1.00 95.06 98 GLU A C 1
ATOM 763 O O . GLU A 1 98 ? 3.177 -11.603 1.344 1.00 95.06 98 GLU A O 1
ATOM 768 N N . GLN A 1 99 ? 1.108 -11.085 2.020 1.00 95.06 99 GLN A N 1
ATOM 769 C CA . GLN A 1 99 ? 0.466 -11.507 0.770 1.00 95.06 99 GLN A CA 1
ATOM 770 C C . GLN A 1 99 ? 0.833 -10.602 -0.411 1.00 95.06 99 GLN A C 1
ATOM 772 O O . GLN A 1 99 ? 1.000 -11.089 -1.531 1.00 95.06 99 GLN A O 1
ATOM 777 N N . ILE A 1 100 ? 0.934 -9.291 -0.181 1.00 95.00 100 ILE A N 1
ATOM 778 C CA . ILE A 1 100 ? 1.327 -8.315 -1.203 1.00 95.00 100 ILE A CA 1
ATOM 779 C C . ILE A 1 100 ? 2.782 -8.537 -1.611 1.00 95.00 100 ILE A C 1
ATOM 781 O O . ILE A 1 100 ? 3.056 -8.610 -2.806 1.00 95.00 100 ILE A O 1
ATOM 785 N N . ASP A 1 101 ? 3.680 -8.715 -0.644 1.00 91.62 101 ASP A N 1
ATOM 786 C CA . ASP A 1 101 ? 5.091 -9.011 -0.889 1.00 91.62 101 ASP A CA 1
ATOM 787 C C . ASP A 1 101 ? 5.255 -10.295 -1.713 1.00 91.62 101 ASP A C 1
ATOM 789 O O . ASP A 1 101 ? 5.833 -10.277 -2.799 1.00 91.62 101 ASP A O 1
ATOM 793 N N . ALA A 1 102 ? 4.619 -11.392 -1.2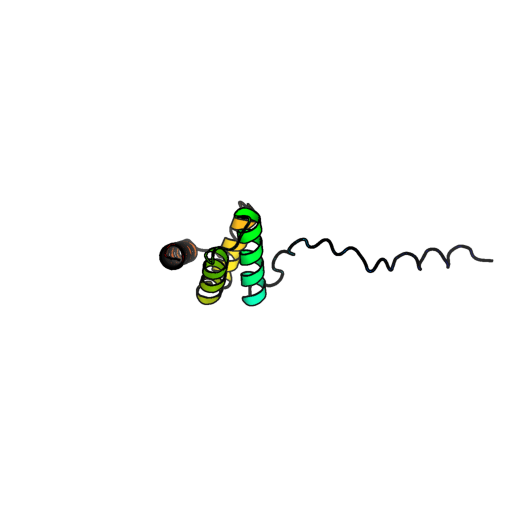91 1.00 93.00 102 ALA A N 1
ATOM 794 C CA . ALA A 1 102 ? 4.658 -12.650 -2.033 1.00 93.00 102 ALA A CA 1
ATOM 795 C C . ALA A 1 102 ? 4.102 -12.521 -3.465 1.00 93.00 102 ALA A C 1
ATOM 797 O O . ALA A 1 102 ? 4.567 -13.196 -4.386 1.00 93.00 102 ALA A O 1
ATOM 798 N N . LYS A 1 103 ? 3.098 -11.661 -3.674 1.00 91.81 103 LYS A N 1
ATOM 799 C CA . LYS A 1 103 ? 2.514 -11.413 -4.997 1.00 91.81 103 LYS A CA 1
ATOM 800 C C . LYS A 1 103 ? 3.439 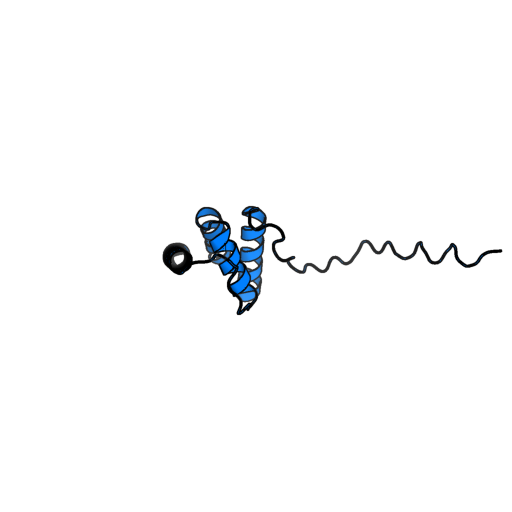-10.580 -5.886 1.00 91.81 103 LYS A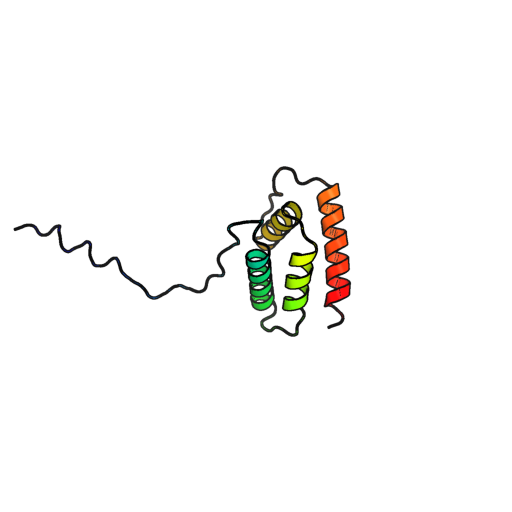 C 1
ATOM 802 O O . LYS A 1 103 ? 3.552 -10.888 -7.070 1.00 91.81 103 LYS A O 1
ATOM 807 N N . CYS A 1 104 ? 4.047 -9.529 -5.345 1.00 91.44 104 CYS A N 1
ATOM 808 C CA . CYS A 1 104 ? 4.790 -8.543 -6.127 1.00 91.44 104 CYS A CA 1
ATOM 809 C C . CYS A 1 104 ? 6.277 -8.882 -6.302 1.00 91.44 104 CYS A C 1
ATOM 811 O O . CYS A 1 104 ? 6.859 -8.454 -7.291 1.00 91.44 104 CYS A O 1
ATOM 813 N N . SER A 1 105 ? 6.865 -9.714 -5.439 1.00 84.81 105 SER A N 1
ATOM 814 C CA . SER A 1 105 ? 8.262 -10.174 -5.548 1.00 84.81 105 SER A CA 1
ATOM 815 C C . SER A 1 105 ? 8.502 -11.242 -6.630 1.00 84.81 105 SER A C 1
ATOM 817 O O . SER A 1 105 ? 9.622 -11.712 -6.799 1.00 84.81 105 SER A O 1
ATOM 819 N N . ASN A 1 106 ? 7.458 -11.647 -7.362 1.00 75.62 106 ASN A N 1
ATOM 820 C CA . ASN A 1 106 ? 7.529 -12.594 -8.486 1.00 75.62 106 ASN A CA 1
ATOM 821 C C . ASN A 1 106 ? 7.444 -11.908 -9.869 1.00 75.62 106 ASN A C 1
ATOM 823 O O . ASN A 1 106 ? 7.187 -12.586 -10.868 1.00 75.62 106 ASN A O 1
ATOM 827 N N . LEU A 1 107 ? 7.587 -10.580 -9.914 1.00 70.56 107 LEU A N 1
ATOM 828 C CA . LEU A 1 107 ? 7.604 -9.760 -11.131 1.00 70.56 107 LEU A CA 1
ATOM 829 C C . LEU A 1 107 ? 9.039 -9.523 -11.606 1.00 70.56 107 LEU A C 1
ATOM 831 O O . LEU A 1 107 ? 9.236 -9.568 -12.841 1.00 70.56 107 LEU A O 1
#

Secondary structure (DSSP, 8-state):
--GGGSGGGS-----------PPPS-TT-HHHHHHHHHHHHHHHHSS-SSHHHHHHHHHHHH--HHHHHHHHHHHTT---PPTT--HHHHHHHHHHHHHHHHHHTT-

Foldseek 3Di:
DDPPPPVPPPPPPPDDPPPDLDQDPDLPPLVSLLVSQLVLVCVVVVDCPPLSNLLSVLCSVQDDSQLSQQVSCVSVVHPDRDPPDDPVNVVSSVVSVVVSCVVRVVD

Radius of gyration: 19.74 Å; chains: 1; bounding box: 26×73×30 Å

pLDDT: mean 81.26, st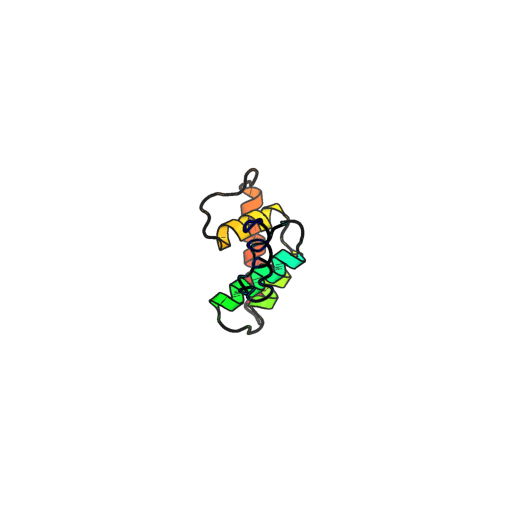d 17.42, range [39.25, 96.94]